Protein AF-A0A8T4DRA9-F1 (afdb_monomer_lite)

Radius of gyration: 9.51 Å; chains: 1; bounding box: 21×18×22 Å

pLDDT: mean 94.37, std 4.44, range [77.81, 97.69]

Structure (mmCIF, N/CA/C/O backbone):
data_AF-A0A8T4DRA9-F1
#
_entry.id   AF-A0A8T4DRA9-F1
#
loop_
_atom_site.group_PDB
_atom_site.id
_atom_site.type_symbol
_atom_site.label_atom_id
_atom_site.label_alt_id
_atom_site.label_comp_id
_atom_site.label_asym_id
_atom_site.label_entity_id
_atom_site.label_seq_id
_atom_site.pdbx_PDB_ins_code
_atom_site.Cartn_x
_atom_site.Cartn_y
_atom_site.Cartn_z
_atom_site.occupancy
_atom_site.B_iso_or_equiv
_atom_site.auth_seq_id
_atom_site.auth_comp_id
_atom_site.auth_asym_id
_atom_site.auth_atom_id
_atom_site.pdbx_PDB_model_num
ATOM 1 N N . MET A 1 1 ? -1.656 6.162 -10.008 1.00 85.75 1 MET A N 1
ATOM 2 C CA . MET A 1 1 ? -0.617 6.544 -9.042 1.00 85.75 1 MET A CA 1
ATOM 3 C C . MET A 1 1 ? -1.275 6.772 -7.701 1.00 85.75 1 MET A C 1
ATOM 5 O O . MET A 1 1 ? -2.108 7.657 -7.598 1.00 85.75 1 MET A O 1
ATOM 9 N N . SER A 1 2 ? -0.932 5.958 -6.716 1.00 93.94 2 SER A N 1
ATOM 10 C CA . SER A 1 2 ? -1.489 5.969 -5.366 1.00 93.94 2 SER A CA 1
ATOM 11 C C . SER A 1 2 ? -0.347 5.994 -4.350 1.00 93.94 2 SER A C 1
ATOM 13 O O . SER A 1 2 ? 0.761 5.540 -4.645 1.00 93.94 2 SER A O 1
ATOM 15 N N . ILE A 1 3 ? -0.604 6.516 -3.152 1.00 96.31 3 ILE A N 1
ATOM 16 C CA . ILE A 1 3 ? 0.346 6.492 -2.033 1.00 96.31 3 ILE A CA 1
ATOM 17 C C . ILE A 1 3 ? -0.231 5.592 -0.945 1.00 96.31 3 ILE A C 1
ATOM 19 O O . ILE A 1 3 ? -1.304 5.861 -0.407 1.00 96.31 3 ILE A O 1
ATOM 23 N N . ILE A 1 4 ? 0.481 4.516 -0.619 1.00 96.56 4 ILE A N 1
ATOM 24 C CA . ILE A 1 4 ? 0.125 3.593 0.459 1.00 96.56 4 ILE A CA 1
ATOM 25 C C . ILE A 1 4 ? 0.963 3.945 1.685 1.00 96.56 4 ILE A C 1
ATOM 27 O O . ILE A 1 4 ? 2.190 3.873 1.639 1.00 96.56 4 ILE A O 1
ATOM 31 N N . LYS A 1 5 ? 0.297 4.296 2.786 1.00 97.50 5 LYS A N 1
ATOM 32 C CA . LYS A 1 5 ? 0.928 4.547 4.086 1.00 97.50 5 LYS A CA 1
ATOM 33 C C . LYS A 1 5 ? 0.808 3.303 4.951 1.00 97.50 5 LYS A C 1
ATOM 35 O O . LYS A 1 5 ? -0.294 2.796 5.160 1.00 97.50 5 LYS A O 1
ATOM 40 N N . MET A 1 6 ? 1.930 2.820 5.462 1.00 97.12 6 MET A N 1
ATOM 41 C CA . MET A 1 6 ? 2.033 1.584 6.236 1.00 97.12 6 MET A CA 1
ATOM 42 C C . MET A 1 6 ? 2.080 1.879 7.743 1.00 97.12 6 MET A C 1
ATOM 44 O O . MET A 1 6 ? 2.570 2.923 8.170 1.00 97.12 6 MET A O 1
ATOM 48 N N . PHE A 1 7 ? 1.629 0.945 8.586 1.00 97.19 7 PHE A N 1
ATOM 49 C CA . PHE A 1 7 ? 1.676 1.108 10.052 1.00 97.19 7 PHE A CA 1
ATOM 50 C C . PHE A 1 7 ? 3.100 1.225 10.622 1.00 97.19 7 PHE A C 1
ATOM 52 O O . PHE A 1 7 ? 3.279 1.756 11.715 1.00 97.19 7 PHE A O 1
ATOM 59 N N . ASN A 1 8 ? 4.113 0.735 9.902 1.00 96.19 8 ASN A N 1
ATOM 60 C CA . ASN A 1 8 ? 5.523 0.881 10.278 1.00 96.19 8 ASN A CA 1
ATOM 61 C C . ASN A 1 8 ? 6.098 2.278 9.946 1.00 96.19 8 ASN A C 1
ATOM 63 O O . ASN A 1 8 ? 7.271 2.519 10.221 1.00 96.19 8 ASN A O 1
ATOM 67 N N . GLY A 1 9 ? 5.298 3.177 9.360 1.00 96.31 9 GLY A N 1
ATOM 68 C CA . GLY A 1 9 ? 5.720 4.506 8.916 1.00 96.31 9 GLY A CA 1
ATOM 69 C C . GLY A 1 9 ? 6.322 4.555 7.507 1.00 96.31 9 GLY A C 1
ATOM 70 O O . GLY A 1 9 ? 6.717 5.631 7.073 1.00 96.31 9 GLY A O 1
ATOM 71 N N . GLU A 1 10 ? 6.403 3.429 6.790 1.00 95.62 10 GLU A N 1
ATOM 72 C CA . GLU A 1 10 ? 6.817 3.394 5.381 1.00 95.62 10 GLU A CA 1
ATOM 73 C C . GLU A 1 10 ? 5.717 3.979 4.480 1.00 95.62 10 GLU A C 1
ATOM 75 O O . GLU A 1 10 ? 4.527 3.717 4.676 1.00 95.62 10 GLU A O 1
ATOM 80 N N . GLU A 1 11 ? 6.120 4.741 3.465 1.00 95.81 11 GLU A N 1
ATOM 81 C CA . GLU A 1 11 ? 5.230 5.251 2.422 1.00 95.81 11 GLU A CA 1
ATOM 82 C C . GLU A 1 11 ? 5.663 4.689 1.068 1.00 95.81 11 GLU A C 1
ATOM 84 O O . GLU A 1 11 ? 6.837 4.756 0.698 1.00 95.81 11 GLU A O 1
ATOM 89 N N . VAL A 1 12 ? 4.710 4.127 0.326 1.00 94.06 12 VAL A N 1
ATOM 90 C CA . VAL A 1 12 ? 4.954 3.490 -0.970 1.00 94.06 12 VAL A CA 1
ATOM 91 C C . VAL A 1 12 ? 4.124 4.181 -2.042 1.00 94.06 12 VAL A C 1
ATOM 93 O O . VAL A 1 12 ? 2.899 4.053 -2.077 1.00 94.06 12 VAL A O 1
ATOM 96 N N . THR A 1 13 ? 4.798 4.884 -2.951 1.00 95.31 13 THR A N 1
ATOM 97 C CA . THR A 1 13 ? 4.184 5.402 -4.179 1.00 95.31 13 THR A CA 1
ATOM 98 C C . THR A 1 13 ? 4.134 4.286 -5.214 1.00 95.31 13 THR A C 1
ATOM 100 O O . THR A 1 13 ? 5.171 3.738 -5.584 1.00 95.31 13 THR A O 1
ATOM 103 N N . CYS A 1 14 ? 2.940 3.925 -5.670 1.00 94.69 14 CYS A N 1
ATOM 104 C CA . CYS A 1 14 ? 2.757 2.789 -6.567 1.00 94.69 14 CYS A CA 1
ATOM 105 C C . CYS A 1 14 ? 1.474 2.885 -7.395 1.00 94.69 14 CYS A C 1
ATOM 107 O O . CYS A 1 14 ? 0.585 3.686 -7.117 1.00 94.69 14 CYS A O 1
ATOM 109 N N . ASP A 1 15 ? 1.359 2.032 -8.406 1.00 95.25 15 ASP A N 1
ATOM 110 C CA . ASP A 1 15 ? 0.090 1.744 -9.065 1.00 95.25 15 ASP A CA 1
ATOM 111 C C . ASP A 1 15 ? -0.484 0.432 -8.524 1.00 95.25 15 ASP A C 1
ATOM 113 O O . ASP A 1 15 ? 0.220 -0.576 -8.439 1.00 95.25 15 ASP A O 1
ATOM 117 N N . ILE A 1 16 ? -1.766 0.437 -8.155 1.00 94.75 16 ILE A N 1
ATOM 118 C CA . ILE A 1 16 ? -2.476 -0.771 -7.721 1.00 94.75 16 ILE A CA 1
ATOM 119 C C . ILE A 1 16 ? -2.887 -1.551 -8.972 1.00 94.75 16 ILE A C 1
ATOM 121 O O . ILE A 1 16 ? -3.665 -1.061 -9.788 1.00 94.75 16 ILE A O 1
ATOM 125 N N . LEU A 1 17 ? -2.350 -2.761 -9.122 1.00 95.06 17 LEU A N 1
ATOM 126 C CA . LEU A 1 17 ? -2.616 -3.639 -10.262 1.00 95.06 17 LEU A CA 1
ATOM 127 C C . LEU A 1 17 ? -3.802 -4.572 -10.000 1.00 95.06 17 LEU A C 1
ATOM 129 O O . LEU A 1 17 ? -4.614 -4.812 -10.890 1.00 95.06 17 LEU A O 1
ATOM 133 N N . GLU A 1 18 ? -3.887 -5.115 -8.785 1.00 96.50 18 GLU A N 1
ATOM 134 C CA . GLU A 1 18 ? -4.918 -6.075 -8.390 1.00 96.50 18 GLU A CA 1
ATOM 135 C C . GLU A 1 18 ? -5.246 -5.912 -6.902 1.00 96.50 18 GLU A C 1
ATOM 137 O O . GLU A 1 18 ? -4.352 -5.828 -6.056 1.00 96.50 18 GLU A O 1
ATOM 142 N N . GLU A 1 19 ? -6.535 -5.915 -6.571 1.00 96.00 19 GLU A N 1
ATOM 143 C CA . GLU A 1 19 ? -7.013 -5.948 -5.193 1.00 96.00 19 GLU A CA 1
ATOM 144 C C . GLU A 1 19 ? -7.600 -7.323 -4.872 1.00 96.00 19 GLU A C 1
ATOM 146 O O . GLU A 1 19 ? -8.554 -7.781 -5.501 1.00 96.00 19 GLU A O 1
ATOM 151 N N . ARG A 1 20 ? -7.045 -7.973 -3.848 1.00 97.06 20 ARG A N 1
ATOM 152 C CA . ARG A 1 20 ? -7.508 -9.268 -3.341 1.00 97.06 20 ARG A CA 1
ATOM 153 C C . ARG A 1 20 ? -8.139 -9.100 -1.963 1.00 97.06 20 ARG A C 1
ATOM 155 O O . ARG A 1 20 ? -8.146 -8.015 -1.379 1.00 97.06 20 ARG A O 1
ATOM 162 N N . ALA A 1 21 ? -8.674 -10.187 -1.409 1.00 97.44 21 ALA A N 1
ATOM 163 C CA . ALA A 1 21 ? -9.374 -10.152 -0.124 1.00 97.44 21 ALA A CA 1
ATOM 164 C C . ALA A 1 21 ? -8.502 -9.594 1.021 1.00 97.44 21 ALA A C 1
ATOM 166 O O . ALA A 1 21 ? -8.960 -8.739 1.775 1.00 97.44 21 ALA A O 1
ATOM 167 N N . SER A 1 22 ? -7.243 -10.032 1.125 1.00 97.12 22 SER A N 1
ATOM 168 C CA . SER A 1 22 ? -6.328 -9.671 2.221 1.00 97.12 22 SER A CA 1
ATOM 169 C C . SER A 1 22 ? -5.074 -8.915 1.781 1.00 97.12 22 SER A C 1
ATOM 171 O O . SER A 1 22 ? -4.284 -8.510 2.632 1.00 97.12 22 SER A O 1
ATOM 173 N N . GLU A 1 23 ? -4.875 -8.711 0.481 1.00 97.31 23 GLU A N 1
ATOM 174 C CA . GLU A 1 23 ? -3.636 -8.159 -0.070 1.00 97.31 23 GLU A CA 1
ATOM 175 C C . GLU A 1 23 ? -3.887 -7.252 -1.278 1.00 97.31 23 GLU A C 1
ATOM 177 O O . GLU A 1 23 ? -4.939 -7.318 -1.920 1.00 97.31 23 GLU A O 1
ATOM 182 N N . 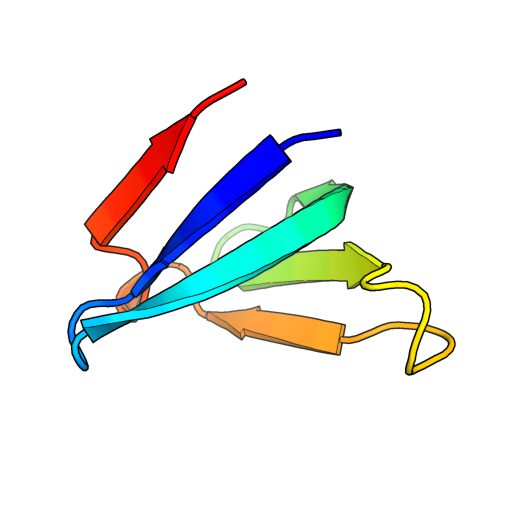LEU A 1 24 ? -2.906 -6.400 -1.562 1.00 96.69 24 LEU A N 1
ATOM 183 C CA . LEU A 1 24 ? -2.814 -5.577 -2.761 1.00 96.69 24 LEU A CA 1
ATOM 184 C C . LEU A 1 24 ? -1.588 -6.000 -3.563 1.00 96.69 24 LEU A C 1
ATOM 186 O O . LEU A 1 24 ? -0.498 -6.139 -3.006 1.00 96.69 24 LEU A O 1
ATOM 190 N N . VAL A 1 25 ? -1.768 -6.167 -4.869 1.00 96.38 25 VAL A N 1
ATOM 191 C CA . VAL A 1 25 ? -0.668 -6.302 -5.821 1.00 96.38 25 VAL A CA 1
ATOM 192 C C . VAL A 1 25 ? -0.411 -4.927 -6.412 1.00 96.38 25 VAL A C 1
ATOM 194 O O . VAL A 1 25 ? -1.304 -4.320 -7.004 1.00 96.38 25 VAL A O 1
ATOM 197 N N . ILE A 1 26 ? 0.807 -4.436 -6.236 1.00 95.81 26 ILE A N 1
ATOM 198 C CA . ILE A 1 26 ? 1.214 -3.093 -6.633 1.00 95.81 26 ILE A CA 1
ATOM 199 C C . ILE A 1 26 ? 2.438 -3.131 -7.549 1.00 95.81 26 ILE A C 1
ATOM 201 O O . ILE A 1 26 ? 3.208 -4.095 -7.548 1.00 95.81 26 ILE A O 1
ATOM 205 N N . HIS A 1 27 ? 2.648 -2.049 -8.286 1.00 95.19 27 HIS A N 1
ATOM 206 C CA . HIS A 1 27 ? 3.868 -1.778 -9.035 1.00 95.19 27 HIS A CA 1
ATOM 207 C C . HIS A 1 27 ? 4.472 -0.452 -8.566 1.00 95.19 27 HIS A C 1
ATOM 209 O O . HIS A 1 27 ? 3.850 0.598 -8.702 1.00 95.19 27 HIS A O 1
ATOM 215 N N . ASP A 1 28 ? 5.676 -0.507 -7.997 1.00 90.94 28 ASP A N 1
ATOM 216 C CA . ASP A 1 28 ? 6.401 0.641 -7.429 1.00 90.94 28 ASP A CA 1
ATOM 217 C C . ASP A 1 28 ? 7.535 1.150 -8.344 1.00 90.94 28 ASP A C 1
ATOM 219 O O . ASP A 1 28 ? 8.364 1.960 -7.934 1.00 90.94 28 ASP A O 1
ATOM 223 N N . GLY A 1 29 ? 7.620 0.638 -9.579 1.00 87.31 29 GLY A N 1
ATOM 224 C CA 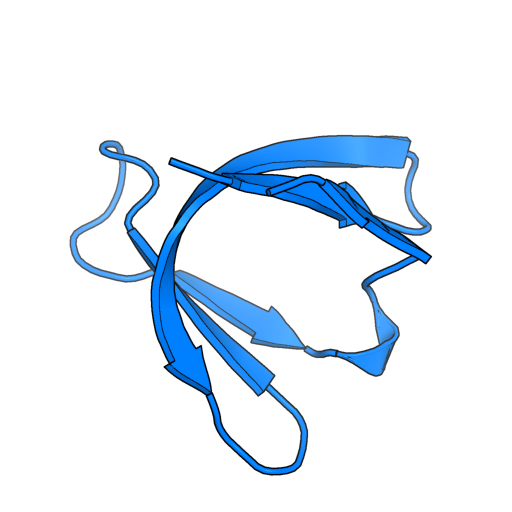. GLY A 1 29 ? 8.679 0.961 -10.544 1.00 87.31 29 GLY A CA 1
ATOM 225 C C . GLY A 1 29 ? 10.060 0.380 -10.215 1.00 87.31 29 GLY A C 1
ATOM 226 O O . GLY A 1 29 ? 10.962 0.466 -11.045 1.00 87.31 29 GLY A O 1
ATOM 227 N N . SER A 1 30 ? 10.228 -0.233 -9.041 1.00 82.38 30 SER A N 1
ATOM 228 C CA . SER A 1 30 ? 11.481 -0.856 -8.597 1.00 82.38 30 SER A CA 1
ATOM 229 C C . SER A 1 30 ? 11.452 -2.370 -8.803 1.00 82.38 30 SER A C 1
ATOM 231 O O . SER A 1 30 ? 12.474 -2.986 -9.107 1.00 82.38 30 SER A O 1
ATOM 233 N N . HIS A 1 31 ? 10.267 -2.967 -8.670 1.00 77.81 31 HIS A N 1
ATOM 234 C CA . HIS A 1 31 ? 10.030 -4.396 -8.832 1.00 77.81 31 HIS A CA 1
ATOM 235 C C . HIS A 1 31 ? 8.888 -4.645 -9.822 1.00 77.81 31 HIS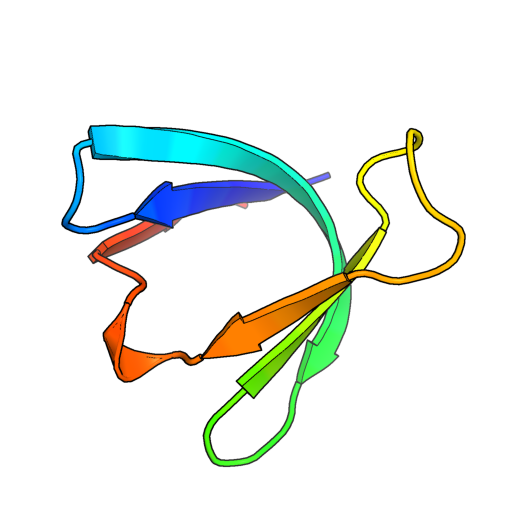 A C 1
ATOM 237 O O . HIS A 1 31 ? 7.952 -3.849 -9.884 1.00 77.81 31 HIS A O 1
ATOM 243 N N . PRO A 1 32 ? 8.904 -5.773 -10.559 1.00 82.69 32 PRO A N 1
ATOM 244 C CA . PRO A 1 32 ? 7.848 -6.093 -11.519 1.00 82.69 32 PRO A CA 1
ATOM 245 C C . PRO A 1 32 ? 6.459 -6.164 -10.870 1.00 82.69 32 PRO A C 1
ATOM 247 O O . PRO A 1 32 ? 5.495 -5.727 -11.484 1.00 82.69 32 PRO A O 1
ATOM 250 N N . CYS A 1 33 ? 6.361 -6.669 -9.635 1.00 90.38 33 CYS A N 1
ATOM 251 C CA . CYS A 1 33 ? 5.172 -6.635 -8.779 1.00 90.38 33 CYS A CA 1
ATOM 252 C C . CYS A 1 33 ? 5.614 -6.747 -7.310 1.00 90.38 33 CYS A C 1
ATOM 254 O O . CYS A 1 33 ? 6.501 -7.546 -6.996 1.00 90.38 33 CYS A O 1
ATOM 256 N N . ARG A 1 34 ? 4.960 -6.020 -6.402 1.00 93.88 34 ARG A N 1
ATOM 257 C CA . ARG A 1 34 ? 5.098 -6.166 -4.944 1.00 93.88 34 ARG A CA 1
ATOM 258 C C . ARG A 1 34 ? 3.728 -6.480 -4.343 1.00 93.88 34 ARG A C 1
ATOM 260 O O . ARG A 1 34 ? 2.718 -5.941 -4.779 1.00 93.88 34 ARG A O 1
ATOM 267 N N . ILE A 1 35 ? 3.693 -7.378 -3.361 1.00 95.75 35 ILE A N 1
ATOM 268 C CA . ILE A 1 35 ? 2.471 -7.750 -2.637 1.00 95.75 35 ILE A CA 1
ATOM 269 C C . ILE A 1 35 ? 2.519 -7.086 -1.262 1.00 95.75 35 ILE A C 1
ATOM 271 O O . ILE A 1 35 ? 3.511 -7.233 -0.548 1.00 95.75 35 ILE A O 1
ATOM 275 N N . ILE A 1 36 ? 1.459 -6.369 -0.896 1.00 95.12 36 ILE A N 1
ATOM 276 C CA . ILE A 1 36 ? 1.295 -5.734 0.416 1.00 95.12 36 ILE A CA 1
ATOM 277 C C . ILE A 1 36 ? 0.084 -6.342 1.119 1.00 95.12 36 ILE A C 1
ATOM 279 O O . ILE A 1 36 ? -0.996 -6.425 0.533 1.00 95.12 36 ILE A O 1
ATOM 283 N N . GLN A 1 37 ? 0.226 -6.742 2.385 1.00 97.69 37 GLN A N 1
ATOM 284 C CA . GLN A 1 37 ? -0.917 -7.219 3.161 1.00 97.69 37 GLN A CA 1
ATOM 285 C C . GLN A 1 37 ? -1.754 -6.029 3.638 1.00 97.69 37 GLN A C 1
ATOM 287 O O . GLN A 1 37 ? -1.237 -5.108 4.264 1.00 97.69 37 GLN A O 1
ATOM 292 N N . LYS A 1 38 ? -3.076 -6.071 3.440 1.00 97.00 38 LYS A N 1
ATOM 293 C CA . LYS A 1 38 ? -3.987 -4.981 3.840 1.00 97.00 38 LYS A CA 1
ATOM 294 C C . LYS A 1 38 ? -3.923 -4.661 5.333 1.00 97.00 38 LYS A C 1
ATOM 296 O O . LYS A 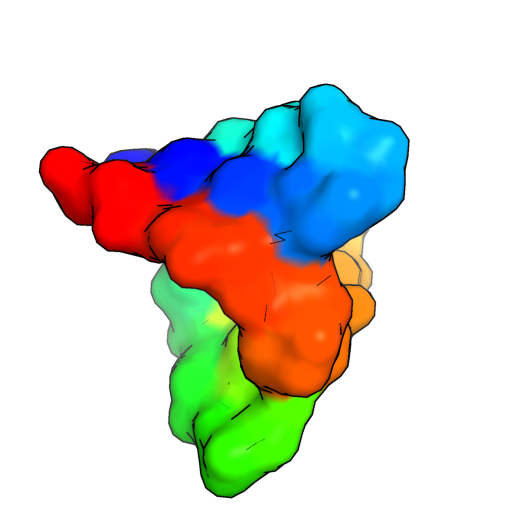1 38 ? -4.109 -3.517 5.721 1.00 97.00 38 LYS A O 1
ATOM 301 N N . ARG A 1 39 ? -3.606 -5.654 6.172 1.00 97.62 39 ARG A N 1
ATOM 302 C CA . ARG A 1 39 ? -3.411 -5.470 7.623 1.00 97.62 39 ARG A CA 1
ATOM 303 C C . ARG A 1 39 ? -2.218 -4.575 7.982 1.00 97.62 39 ARG A C 1
ATOM 305 O O . ARG A 1 39 ? -2.135 -4.119 9.114 1.00 97.62 39 ARG A O 1
ATOM 312 N N . GLU A 1 40 ? -1.274 -4.393 7.062 1.00 97.00 40 GLU A N 1
ATOM 313 C CA . GLU A 1 40 ? -0.084 -3.556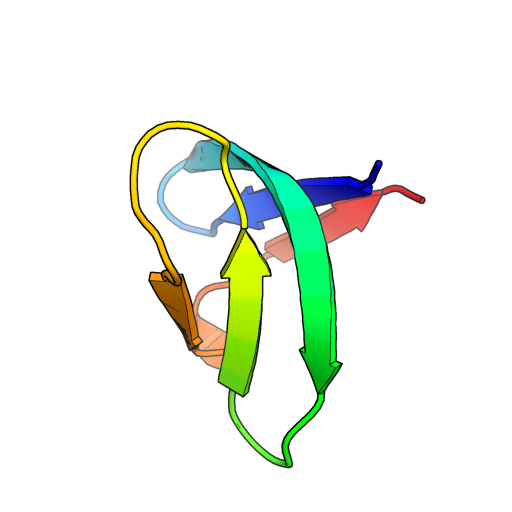 7.243 1.00 97.00 40 GLU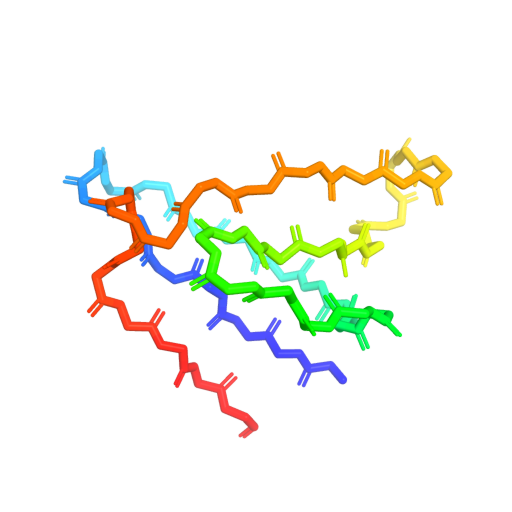 A CA 1
ATOM 314 C C . GLU A 1 40 ? -0.326 -2.112 6.774 1.00 97.00 40 GLU A C 1
ATOM 316 O O . GLU A 1 40 ? 0.479 -1.231 7.075 1.00 97.00 40 GLU A O 1
ATOM 321 N N . ILE A 1 41 ? -1.444 -1.866 6.082 1.00 96.94 41 ILE A N 1
ATOM 322 C CA . ILE A 1 41 ? -1.813 -0.571 5.514 1.00 96.94 41 ILE A CA 1
ATOM 323 C C . ILE A 1 41 ? -2.574 0.246 6.553 1.00 96.94 41 ILE A C 1
ATOM 325 O O . ILE A 1 41 ? -3.604 -0.182 7.073 1.00 96.94 41 ILE A O 1
ATOM 329 N N . PHE A 1 42 ? -2.084 1.453 6.802 1.00 97.50 42 PHE A N 1
ATOM 330 C CA . PHE A 1 42 ? -2.770 2.465 7.590 1.00 97.50 42 PHE A CA 1
ATOM 331 C C . PHE A 1 42 ? -3.785 3.240 6.739 1.00 97.50 42 PHE A C 1
ATOM 333 O O . PHE A 1 42 ? -4.946 3.368 7.125 1.00 97.50 42 PHE A O 1
ATOM 340 N N . SER A 1 43 ? -3.369 3.741 5.571 1.00 97.25 43 SER A N 1
ATOM 341 C CA . SER A 1 43 ? -4.242 4.477 4.647 1.00 97.25 43 SER A CA 1
ATOM 342 C C . SER A 1 43 ? -3.746 4.408 3.201 1.00 97.25 43 SER A C 1
ATOM 344 O O . SER A 1 43 ? -2.581 4.104 2.946 1.00 97.25 43 SER A O 1
ATOM 346 N N . ILE A 1 44 ? -4.635 4.717 2.255 1.00 96.25 44 ILE A N 1
ATOM 347 C CA . ILE A 1 44 ? -4.330 4.808 0.823 1.00 96.25 44 ILE A CA 1
ATOM 348 C C . ILE A 1 44 ? -4.856 6.149 0.312 1.00 96.25 44 ILE A C 1
ATOM 350 O O . ILE A 1 44 ? -6.046 6.426 0.459 1.00 96.25 44 ILE A O 1
ATOM 354 N N . ASP A 1 45 ? -3.977 6.950 -0.286 1.00 96.00 45 ASP A N 1
ATOM 355 C CA . ASP A 1 45 ? -4.316 8.204 -0.960 1.00 96.00 45 ASP A CA 1
ATOM 356 C C . ASP A 1 45 ? -4.319 7.970 -2.487 1.00 96.00 45 ASP A C 1
ATOM 358 O O . ASP A 1 45 ? -3.352 7.420 -3.030 1.00 96.00 45 ASP A O 1
ATOM 362 N N . LEU A 1 46 ? -5.421 8.335 -3.161 1.00 88.69 46 LEU A N 1
ATOM 363 C CA . LEU A 1 46 ? -5.665 8.125 -4.602 1.00 88.69 46 LEU A CA 1
ATOM 364 C C . LEU A 1 46 ? -5.393 9.373 -5.446 1.00 88.69 46 LEU A C 1
ATOM 366 O O . LEU A 1 46 ? -5.706 10.488 -4.970 1.00 88.69 46 LEU A O 1
#

Sequence (46 aa):
MSIIKMFNGEEVTCDILEERASELVIHDGSHPCRIIQKREIFSIDL

Secondary structure (DSSP, 8-state):
-EEEEETTS-EEEEEEEEE-SSEEEEE-SSSS-EEEEGGGEEEEE-

Foldseek 3Di:
DKWWQFPVRDIADWAFDDDDPFWTWTGRVPDPIDIDGPVGTPDMGD